Protein AF-A0A746B3E5-F1 (afdb_monomer_lite)

Structure (mmCIF, N/CA/C/O backbone):
data_AF-A0A746B3E5-F1
#
_entry.id   AF-A0A746B3E5-F1
#
loop_
_atom_site.group_PDB
_atom_site.id
_atom_site.type_symbol
_atom_site.label_atom_id
_atom_site.label_alt_id
_atom_site.label_comp_id
_atom_site.label_asym_id
_atom_site.label_entity_id
_atom_site.label_seq_id
_atom_site.pdbx_PDB_ins_code
_atom_site.Cartn_x
_atom_site.Cartn_y
_atom_site.Cartn_z
_atom_site.occupancy
_atom_site.B_iso_or_equiv
_atom_site.auth_seq_id
_atom_site.auth_comp_id
_atom_site.auth_asym_id
_atom_site.auth_atom_id
_atom_site.pdbx_PDB_model_num
ATOM 1 N N . MET A 1 1 ? -24.860 -10.111 15.308 1.00 34.72 1 MET A N 1
ATOM 2 C CA . MET A 1 1 ? -23.735 -9.776 16.206 1.00 34.72 1 MET A CA 1
ATOM 3 C C . MET A 1 1 ? -23.012 -8.598 15.579 1.00 34.72 1 MET A C 1
ATOM 5 O O . MET A 1 1 ? -22.516 -8.741 14.473 1.00 34.72 1 MET A O 1
ATOM 9 N N . CYS A 1 2 ? -23.072 -7.417 16.196 1.00 41.03 2 CYS A N 1
ATOM 10 C CA . CYS A 1 2 ? -22.488 -6.199 15.633 1.00 41.03 2 CYS A CA 1
ATOM 11 C C . CYS A 1 2 ? -20.972 -6.208 15.845 1.00 41.03 2 CYS A C 1
ATOM 13 O O . CYS A 1 2 ? -20.482 -5.710 16.861 1.00 41.03 2 CYS A O 1
ATOM 15 N N . GLU A 1 3 ? -20.236 -6.779 14.892 1.00 42.56 3 GLU A N 1
ATOM 16 C CA . GLU A 1 3 ? -18.818 -6.477 14.746 1.00 42.56 3 GLU A CA 1
ATOM 17 C C . GLU A 1 3 ? -18.705 -4.970 14.543 1.00 42.56 3 GLU A C 1
ATOM 19 O O . GLU A 1 3 ? -19.257 -4.393 13.607 1.00 42.56 3 GLU A O 1
ATOM 24 N N . LYS A 1 4 ? -18.072 -4.302 15.505 1.00 42.41 4 LYS A N 1
ATOM 25 C CA . LYS A 1 4 ? -17.766 -2.883 15.419 1.00 42.41 4 LYS A CA 1
ATOM 26 C C . LYS A 1 4 ? -16.873 -2.719 14.191 1.00 42.41 4 LYS A C 1
ATOM 28 O O . LYS A 1 4 ? -15.674 -2.964 14.288 1.00 42.41 4 LYS A O 1
ATOM 33 N N . TYR A 1 5 ? -17.459 -2.331 13.058 1.00 47.59 5 TYR A N 1
ATOM 34 C CA . TYR A 1 5 ? -16.750 -1.827 11.888 1.00 47.59 5 TYR A CA 1
ATOM 35 C C . TYR A 1 5 ? -16.020 -0.559 12.327 1.00 47.59 5 TYR A C 1
ATOM 37 O O . TYR A 1 5 ? -16.509 0.563 12.224 1.00 47.59 5 TYR A O 1
ATOM 45 N N . VAL A 1 6 ? -14.866 -0.751 12.957 1.00 54.78 6 VAL A N 1
ATOM 46 C CA . VAL A 1 6 ? -13.879 0.297 13.120 1.00 54.78 6 VAL A CA 1
ATOM 47 C C . VAL A 1 6 ? -13.417 0.567 11.698 1.00 54.78 6 VAL A C 1
ATOM 49 O O . VAL A 1 6 ? -12.789 -0.301 11.096 1.00 54.78 6 VAL A O 1
ATOM 52 N N . GLU A 1 7 ? -13.816 1.707 11.134 1.00 67.19 7 GLU A N 1
ATOM 53 C CA . GLU A 1 7 ? -13.356 2.177 9.827 1.00 67.19 7 GLU A CA 1
ATOM 54 C C . GLU A 1 7 ? -11.826 2.277 9.868 1.00 67.19 7 GLU A C 1
ATOM 56 O O . GLU A 1 7 ? -11.254 3.272 10.318 1.00 67.19 7 GLU A O 1
ATOM 61 N N . ARG A 1 8 ? -11.139 1.192 9.491 1.00 79.50 8 ARG A N 1
ATOM 62 C CA . ARG A 1 8 ? -9.682 1.186 9.407 1.00 79.50 8 ARG A CA 1
ATOM 63 C C . ARG A 1 8 ? -9.289 2.047 8.207 1.00 79.50 8 ARG A C 1
ATOM 65 O O . ARG A 1 8 ? -9.904 1.919 7.147 1.00 79.50 8 ARG A O 1
ATOM 72 N N . PRO A 1 9 ? -8.269 2.907 8.334 1.00 88.75 9 PRO A N 1
ATOM 73 C CA . PRO A 1 9 ? -7.778 3.682 7.211 1.00 88.75 9 PRO A CA 1
ATOM 74 C C . PRO A 1 9 ? -7.273 2.759 6.097 1.00 88.75 9 PRO A C 1
ATOM 76 O O . PRO A 1 9 ? -6.719 1.688 6.350 1.00 88.75 9 PRO A O 1
ATOM 79 N N . LEU A 1 10 ? -7.425 3.215 4.853 1.00 90.56 10 LEU A N 1
ATOM 80 C CA . LEU A 1 10 ? -7.126 2.437 3.649 1.00 90.56 10 LEU A CA 1
ATOM 81 C C . LEU A 1 10 ? -5.702 1.860 3.632 1.00 90.56 10 LEU A C 1
ATOM 83 O O . LEU A 1 10 ? -5.510 0.723 3.215 1.00 90.56 10 LEU A O 1
ATOM 87 N N . TYR A 1 11 ? -4.709 2.611 4.116 1.00 92.69 11 TYR A N 1
ATOM 88 C CA . TYR A 1 11 ? -3.320 2.147 4.134 1.00 92.69 11 TYR A CA 1
ATOM 89 C C . TYR A 1 11 ? -3.122 0.912 5.029 1.00 92.69 11 TYR A C 1
ATOM 91 O O . TYR A 1 11 ? -2.316 0.051 4.691 1.00 92.69 11 TYR A O 1
ATOM 99 N N . LEU A 1 12 ? -3.883 0.787 6.126 1.00 92.50 12 LEU A N 1
ATOM 100 C CA . LEU A 1 12 ? -3.838 -0.401 6.981 1.00 92.50 12 LEU A CA 1
ATOM 101 C C . LEU A 1 12 ? -4.512 -1.591 6.319 1.00 92.50 12 LEU A C 1
ATOM 103 O O . LEU A 1 12 ? -3.980 -2.687 6.390 1.00 92.50 12 LEU A O 1
ATOM 107 N N . LEU A 1 13 ? -5.643 -1.378 5.643 1.00 93.31 13 LEU A N 1
ATOM 108 C CA . LEU A 1 13 ? -6.309 -2.448 4.896 1.00 93.31 13 LEU A CA 1
ATOM 109 C C . LEU A 1 13 ? -5.400 -3.002 3.791 1.00 93.31 13 LEU A C 1
ATOM 111 O O . LEU A 1 13 ? -5.321 -4.213 3.600 1.00 93.31 13 LEU A O 1
ATOM 115 N N . ILE A 1 14 ? -4.680 -2.117 3.098 1.00 94.94 14 ILE A N 1
ATOM 116 C CA . ILE A 1 14 ? -3.692 -2.497 2.086 1.00 94.94 14 ILE A CA 1
ATOM 117 C C . ILE A 1 14 ? -2.525 -3.255 2.726 1.00 94.94 14 ILE A C 1
ATOM 119 O O . ILE A 1 14 ? -2.148 -4.303 2.212 1.00 94.94 14 ILE A O 1
ATOM 123 N N . ALA A 1 15 ? -1.974 -2.770 3.842 1.00 94.44 15 ALA A N 1
ATOM 124 C CA . ALA A 1 15 ? -0.867 -3.434 4.526 1.00 94.44 15 ALA A CA 1
ATOM 125 C C . ALA A 1 15 ? -1.257 -4.815 5.083 1.00 94.44 15 ALA A C 1
ATOM 127 O O . ALA A 1 15 ? -0.515 -5.774 4.877 1.00 94.44 15 ALA A O 1
ATOM 128 N N . ASP A 1 16 ? -2.432 -4.931 5.714 1.00 94.12 16 ASP A N 1
ATOM 129 C CA . ASP A 1 16 ? -3.003 -6.193 6.206 1.00 94.12 16 ASP A CA 1
ATOM 130 C C . ASP A 1 16 ? -3.121 -7.207 5.056 1.00 94.12 16 ASP A C 1
ATOM 132 O O . ASP A 1 16 ? -2.678 -8.350 5.172 1.00 94.12 16 ASP A O 1
ATOM 136 N N . TRP A 1 17 ? -3.672 -6.776 3.915 1.00 95.69 17 TRP A N 1
ATOM 137 C CA . TRP A 1 17 ? -3.793 -7.625 2.731 1.00 95.69 17 TRP A CA 1
ATOM 138 C C . TRP A 1 17 ? -2.426 -8.025 2.159 1.00 95.69 17 TRP A C 1
ATOM 140 O O . TRP A 1 17 ? -2.188 -9.204 1.911 1.00 95.69 17 TRP A O 1
ATOM 150 N N . MET A 1 18 ? -1.493 -7.080 2.004 1.00 95.50 18 MET A N 1
ATOM 151 C CA . MET A 1 18 ? -0.136 -7.368 1.522 1.00 95.50 18 MET A CA 1
ATOM 152 C C . MET A 1 18 ? 0.609 -8.351 2.436 1.00 95.50 18 MET A C 1
ATOM 154 O O . MET A 1 18 ? 1.361 -9.191 1.939 1.00 95.50 18 MET A O 1
ATOM 158 N N . MET A 1 19 ? 0.406 -8.259 3.754 1.00 95.19 19 MET A N 1
ATOM 159 C CA . MET A 1 19 ? 0.978 -9.192 4.727 1.00 95.19 19 MET A CA 1
ATOM 160 C C . MET A 1 19 ? 0.375 -10.593 4.563 1.00 95.19 19 MET A C 1
ATOM 162 O O . MET A 1 19 ? 1.113 -11.576 4.548 1.00 95.19 19 MET A O 1
ATOM 166 N N . ALA A 1 20 ? -0.947 -10.685 4.380 1.00 94.69 20 ALA A N 1
ATOM 167 C CA . ALA A 1 20 ? -1.649 -11.951 4.165 1.00 94.69 20 ALA A CA 1
ATOM 168 C C . ALA A 1 20 ? -1.237 -12.651 2.855 1.00 94.69 20 ALA A C 1
ATOM 170 O O . ALA A 1 20 ? -1.140 -13.875 2.817 1.00 94.69 20 ALA A O 1
ATOM 171 N N . GLU A 1 21 ? -0.945 -11.888 1.800 1.00 94.69 21 GLU A N 1
ATOM 172 C CA . GLU A 1 21 ? -0.456 -12.420 0.520 1.00 94.69 21 GLU A CA 1
ATOM 173 C C . GLU A 1 21 ? 0.964 -13.014 0.614 1.00 94.69 21 GLU A C 1
ATOM 175 O O . GLU A 1 21 ? 1.334 -13.855 -0.206 1.00 94.69 21 GLU A O 1
ATOM 180 N N . ASN A 1 22 ? 1.781 -12.575 1.585 1.00 93.38 22 ASN A N 1
ATOM 181 C CA . ASN A 1 22 ? 3.151 -13.049 1.842 1.00 93.38 22 ASN A CA 1
ATOM 182 C C . ASN A 1 22 ? 4.055 -13.134 0.586 1.00 93.38 22 ASN A C 1
ATOM 184 O O . ASN A 1 22 ? 4.954 -13.975 0.475 1.00 93.38 22 ASN A O 1
ATOM 188 N N . ARG A 1 23 ? 3.859 -12.229 -0.374 1.00 95.38 23 ARG A N 1
ATOM 189 C CA . ARG A 1 23 ? 4.605 -12.188 -1.641 1.00 95.38 23 ARG A CA 1
ATOM 190 C C . ARG A 1 23 ? 4.940 -10.757 -2.041 1.00 95.38 23 ARG A C 1
ATOM 192 O O . ARG A 1 23 ? 4.513 -9.796 -1.410 1.00 95.38 23 ARG A O 1
ATOM 199 N N . TRP A 1 24 ? 5.722 -10.625 -3.103 1.00 95.94 24 TRP A N 1
ATOM 200 C CA . TRP A 1 24 ? 6.029 -9.333 -3.703 1.00 95.94 24 TRP A CA 1
ATOM 201 C C . TRP A 1 24 ? 4.807 -8.786 -4.448 1.00 95.94 24 TRP A C 1
ATOM 203 O O . TRP A 1 24 ? 4.288 -9.450 -5.346 1.00 95.94 24 TRP A O 1
ATOM 213 N N . ILE A 1 25 ? 4.376 -7.579 -4.079 1.00 95.25 25 ILE A N 1
ATOM 214 C CA . ILE A 1 25 ? 3.190 -6.900 -4.609 1.00 95.25 25 ILE A CA 1
ATOM 215 C C . ILE A 1 25 ? 3.587 -5.602 -5.310 1.00 95.25 25 ILE A C 1
ATOM 217 O O . ILE A 1 25 ? 4.471 -4.868 -4.865 1.00 95.25 25 ILE A O 1
ATOM 221 N N . THR A 1 26 ? 2.898 -5.290 -6.401 1.00 94.44 26 THR A N 1
ATOM 222 C CA . THR A 1 26 ? 3.053 -4.041 -7.150 1.00 94.44 26 THR A CA 1
ATOM 223 C C . THR A 1 26 ? 1.912 -3.064 -6.861 1.00 94.44 26 THR A C 1
ATOM 225 O O . THR A 1 26 ? 0.783 -3.455 -6.568 1.00 94.44 26 THR A O 1
ATOM 228 N N . ALA A 1 27 ? 2.151 -1.764 -7.058 1.00 93.31 27 ALA A N 1
ATOM 229 C CA . ALA A 1 27 ? 1.093 -0.753 -6.924 1.00 93.31 27 ALA A CA 1
ATOM 230 C C . ALA A 1 27 ? -0.079 -0.958 -7.911 1.00 93.31 27 ALA A C 1
ATOM 232 O O . ALA A 1 27 ? -1.188 -0.481 -7.682 1.00 93.31 27 ALA A O 1
ATOM 233 N N . ARG A 1 28 ? 0.143 -1.679 -9.020 1.00 93.44 28 ARG A N 1
ATOM 234 C CA . ARG A 1 28 ? -0.918 -2.037 -9.972 1.00 93.44 28 ARG A CA 1
ATOM 235 C C . ARG A 1 28 ? -1.851 -3.107 -9.403 1.00 93.44 28 ARG A C 1
ATOM 237 O O . ARG A 1 28 ? -3.049 -3.046 -9.649 1.00 93.44 28 ARG A O 1
ATOM 244 N N . GLU A 1 29 ? -1.324 -4.065 -8.648 1.00 95.19 29 GLU A N 1
ATOM 245 C CA . GLU A 1 29 ? -2.146 -5.072 -7.970 1.00 95.19 29 GLU A CA 1
ATOM 246 C C . GLU A 1 29 ? -2.982 -4.445 -6.859 1.00 95.19 29 GLU A C 1
ATOM 248 O O . GLU A 1 29 ? -4.173 -4.713 -6.794 1.00 95.19 29 GLU A O 1
ATOM 253 N N . ILE A 1 30 ? -2.401 -3.531 -6.076 1.00 95.12 30 ILE A N 1
ATOM 254 C CA . ILE A 1 30 ? -3.139 -2.762 -5.060 1.00 95.12 30 ILE A CA 1
ATOM 255 C C . ILE A 1 30 ? -4.292 -1.984 -5.709 1.00 95.12 30 ILE A C 1
ATOM 257 O O . ILE A 1 30 ? -5.423 -2.036 -5.238 1.00 95.12 30 ILE A O 1
ATOM 261 N N . SER A 1 31 ? -4.012 -1.296 -6.819 1.00 96.06 31 SER A N 1
ATOM 262 C CA . SER A 1 31 ? -5.017 -0.554 -7.586 1.00 96.06 31 SER A CA 1
ATOM 263 C C . SER A 1 31 ? -6.195 -1.434 -8.015 1.00 96.06 31 SER A C 1
ATOM 265 O O . SER A 1 31 ? -7.339 -1.026 -7.852 1.00 96.06 31 SER A O 1
ATOM 267 N N . ARG A 1 32 ? -5.928 -2.658 -8.488 1.00 96.25 32 ARG A N 1
ATOM 268 C CA . ARG A 1 32 ? -6.969 -3.620 -8.886 1.00 96.25 32 ARG A CA 1
ATOM 269 C C . ARG A 1 32 ? -7.726 -4.204 -7.698 1.00 96.25 32 ARG A C 1
ATOM 271 O O . ARG A 1 32 ? -8.938 -4.332 -7.770 1.00 96.25 32 ARG A O 1
ATOM 278 N N . GLN A 1 33 ? -7.019 -4.563 -6.629 1.00 96.19 33 GLN A N 1
ATOM 279 C CA . GLN A 1 33 ? -7.609 -5.219 -5.463 1.00 96.19 33 GLN A CA 1
ATOM 280 C C . GLN A 1 33 ? -8.547 -4.290 -4.686 1.00 96.19 33 GLN A C 1
ATOM 282 O O . GLN A 1 33 ? -9.569 -4.733 -4.173 1.00 96.19 33 GLN A O 1
ATOM 287 N N . PHE A 1 34 ? -8.192 -3.008 -4.591 1.00 93.38 34 PHE A N 1
ATOM 288 C CA . PHE A 1 34 ? -8.936 -2.012 -3.816 1.00 93.38 34 PHE A CA 1
ATOM 289 C C . PHE A 1 34 ? -9.781 -1.075 -4.683 1.00 93.38 34 PHE A C 1
ATOM 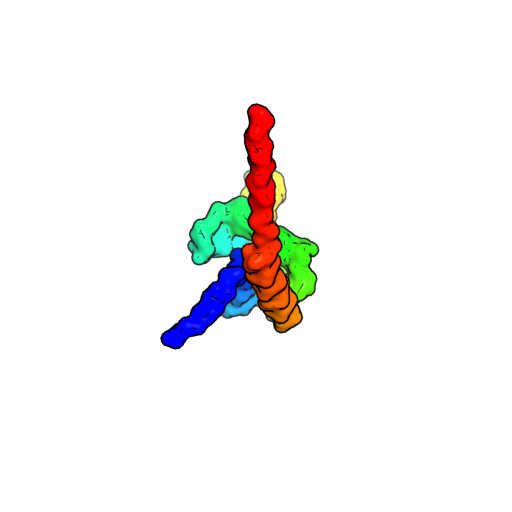291 O O . PHE A 1 34 ? -10.359 -0.135 -4.145 1.00 93.38 34 PHE A O 1
ATOM 298 N N . ASP A 1 35 ? -9.825 -1.310 -5.998 1.00 95.38 35 ASP A N 1
ATOM 299 C CA . ASP A 1 35 ? -10.502 -0.461 -6.986 1.00 95.38 35 ASP A CA 1
ATOM 300 C C . ASP A 1 35 ? -10.166 1.035 -6.810 1.00 95.38 35 ASP A C 1
ATOM 302 O O . ASP A 1 35 ? -11.021 1.912 -6.690 1.00 95.38 35 ASP A O 1
ATOM 306 N N . ILE A 1 36 ? -8.865 1.329 -6.720 1.00 94.94 36 ILE A N 1
ATOM 307 C CA . ILE A 1 36 ? -8.342 2.695 -6.597 1.00 94.94 36 ILE A CA 1
ATOM 308 C C . ILE A 1 36 ? -7.456 3.040 -7.783 1.00 94.94 36 ILE A C 1
ATOM 310 O O . ILE A 1 36 ? -6.795 2.177 -8.360 1.00 94.94 36 ILE A O 1
ATOM 314 N N . GLU A 1 37 ? -7.362 4.327 -8.109 1.00 95.81 37 GLU A N 1
ATOM 315 C CA . GLU A 1 37 ? -6.448 4.795 -9.148 1.00 95.81 37 GLU A CA 1
ATOM 316 C C . GLU A 1 37 ? -4.997 4.388 -8.870 1.00 95.81 37 GLU A C 1
ATOM 318 O O . GLU A 1 37 ? -4.521 4.398 -7.730 1.00 95.81 37 GLU A O 1
ATOM 323 N N . HIS A 1 38 ? -4.252 4.096 -9.936 1.00 92.44 38 HIS A N 1
ATOM 324 C CA . HIS A 1 38 ? -2.863 3.663 -9.819 1.00 92.44 38 HIS A CA 1
ATOM 325 C C . HIS A 1 38 ? -1.978 4.691 -9.097 1.00 92.44 38 HIS A C 1
ATOM 327 O O . HIS A 1 38 ? -1.175 4.318 -8.243 1.00 92.44 38 HIS A O 1
ATOM 333 N N . CYS A 1 39 ? -2.166 5.985 -9.374 1.00 93.25 39 CYS A N 1
ATOM 334 C CA . CYS A 1 39 ? -1.461 7.065 -8.680 1.00 93.25 39 CYS A CA 1
ATOM 335 C C . CYS A 1 39 ? -1.764 7.069 -7.175 1.00 93.25 39 CYS A C 1
ATOM 337 O O . CYS A 1 39 ? -0.859 7.234 -6.358 1.00 93.25 39 CYS A O 1
ATOM 339 N N . LYS A 1 40 ? -3.022 6.817 -6.794 1.00 94.69 40 LYS A N 1
ATOM 340 C CA . LYS A 1 40 ? -3.429 6.713 -5.390 1.00 94.69 40 LYS A CA 1
ATOM 341 C C . LYS A 1 40 ? -2.775 5.511 -4.712 1.00 94.69 40 LYS A C 1
ATOM 343 O O . LYS A 1 40 ? -2.241 5.667 -3.619 1.00 94.69 40 LYS A O 1
ATOM 348 N N . ALA A 1 41 ? -2.727 4.358 -5.379 1.00 95.12 41 ALA A N 1
ATOM 349 C CA . ALA A 1 41 ? -2.025 3.178 -4.874 1.00 95.12 41 ALA A CA 1
ATOM 350 C C . ALA A 1 41 ? -0.524 3.440 -4.653 1.00 95.12 41 ALA A C 1
ATOM 352 O O . ALA A 1 41 ? 0.015 3.055 -3.617 1.00 95.12 41 ALA A O 1
ATOM 353 N N . ILE A 1 42 ? 0.143 4.138 -5.582 1.00 93.56 42 ILE A N 1
ATOM 354 C CA . ILE A 1 42 ? 1.551 4.541 -5.430 1.00 93.56 42 ILE A CA 1
ATOM 355 C C . ILE A 1 42 ? 1.721 5.458 -4.217 1.00 93.56 42 ILE A C 1
ATOM 357 O O . ILE A 1 42 ? 2.591 5.211 -3.387 1.00 93.56 42 ILE A O 1
ATOM 361 N N . ASN A 1 43 ? 0.883 6.487 -4.087 1.00 94.81 43 ASN A N 1
ATOM 362 C CA . ASN A 1 43 ? 0.970 7.437 -2.979 1.00 94.81 43 ASN A CA 1
ATOM 363 C C . ASN A 1 43 ? 0.732 6.758 -1.627 1.00 94.81 43 ASN A C 1
ATOM 365 O O . ASN A 1 43 ? 1.456 7.025 -0.672 1.00 94.81 43 ASN A O 1
ATOM 369 N N . THR A 1 44 ? -0.242 5.848 -1.545 1.00 94.38 44 THR A N 1
ATOM 370 C CA . THR A 1 44 ? -0.491 5.071 -0.325 1.00 94.38 44 THR A CA 1
ATOM 371 C C . THR A 1 44 ? 0.683 4.158 0.014 1.00 94.38 44 THR A C 1
ATOM 373 O O . THR A 1 44 ? 1.068 4.074 1.175 1.00 94.38 44 THR A O 1
ATOM 376 N N . LEU A 1 45 ? 1.298 3.524 -0.984 1.00 93.81 45 LEU A N 1
ATOM 377 C CA . LEU A 1 45 ? 2.479 2.692 -0.772 1.00 93.81 45 LEU A CA 1
ATOM 378 C C . LEU A 1 45 ? 3.680 3.518 -0.294 1.00 93.81 45 LEU A C 1
ATOM 380 O O . LEU A 1 45 ? 4.376 3.109 0.629 1.00 93.81 45 LEU A O 1
ATOM 384 N N . SER A 1 46 ? 3.903 4.697 -0.878 1.00 93.56 46 SER A N 1
ATOM 385 C CA . SER A 1 46 ? 4.929 5.636 -0.415 1.00 93.56 46 SER A CA 1
ATOM 386 C C . SER A 1 46 ? 4.673 6.087 1.021 1.00 93.56 46 SER A C 1
ATOM 388 O O . SER A 1 46 ? 5.600 6.096 1.819 1.00 93.56 46 SER A O 1
ATOM 390 N N . TYR A 1 47 ? 3.419 6.379 1.374 1.00 94.38 47 TYR A N 1
ATOM 391 C CA . TYR A 1 47 ? 3.041 6.722 2.744 1.00 94.38 47 TYR A CA 1
ATOM 392 C C . TYR A 1 47 ? 3.347 5.588 3.731 1.00 94.38 47 TYR A C 1
ATOM 394 O O . TYR A 1 47 ? 3.984 5.834 4.749 1.00 94.38 47 TYR A O 1
ATOM 402 N N . ILE A 1 48 ? 2.971 4.343 3.413 1.00 93.12 48 ILE A N 1
ATOM 403 C CA . ILE A 1 48 ? 3.277 3.173 4.257 1.00 93.12 48 ILE A CA 1
ATOM 404 C C . ILE A 1 48 ? 4.788 3.048 4.490 1.00 93.12 48 ILE A C 1
ATOM 406 O O . ILE A 1 48 ? 5.219 2.824 5.613 1.00 93.12 48 ILE A O 1
ATOM 410 N N . LEU A 1 49 ? 5.588 3.225 3.437 1.00 91.69 49 LEU A N 1
ATOM 411 C CA . LEU A 1 49 ? 7.038 3.033 3.490 1.00 91.69 49 LEU A CA 1
ATOM 412 C C . LEU A 1 49 ? 7.797 4.172 4.180 1.00 91.69 49 LEU A C 1
ATOM 414 O O . LEU A 1 49 ? 8.882 3.930 4.700 1.00 91.69 49 LEU A O 1
ATOM 418 N N . SER A 1 50 ? 7.275 5.398 4.132 1.00 91.38 50 SER A N 1
ATOM 419 C CA . SER A 1 50 ? 7.955 6.585 4.666 1.00 91.38 50 SER A CA 1
ATOM 420 C C . SER A 1 50 ? 7.458 6.998 6.048 1.00 91.38 50 SER A C 1
ATOM 422 O O . SER A 1 50 ? 8.265 7.405 6.875 1.00 91.38 50 SER A O 1
ATOM 424 N N . GLU A 1 51 ? 6.155 6.892 6.305 1.00 88.38 51 GLU A N 1
ATOM 425 C CA . GLU A 1 51 ? 5.515 7.511 7.474 1.00 88.38 51 GLU A CA 1
ATOM 426 C C . GLU A 1 51 ? 5.047 6.494 8.524 1.00 88.38 51 GLU A C 1
ATOM 428 O O . GLU A 1 51 ? 4.762 6.874 9.659 1.00 88.38 51 GLU A O 1
ATOM 433 N N . VAL A 1 52 ? 4.950 5.203 8.180 1.00 87.94 52 VAL A N 1
ATOM 434 C CA . VAL A 1 52 ? 4.414 4.173 9.084 1.00 87.94 52 VAL A CA 1
ATOM 435 C C . VAL A 1 52 ? 5.515 3.208 9.516 1.00 87.94 52 VAL A C 1
ATOM 437 O O . VAL A 1 52 ? 5.620 2.087 9.025 1.00 87.94 52 VAL A O 1
ATOM 440 N N . GLY A 1 53 ? 6.336 3.648 10.474 1.00 87.69 53 GLY A N 1
ATOM 441 C CA . GLY A 1 53 ? 7.471 2.872 10.991 1.00 87.69 53 GLY A CA 1
ATOM 442 C C . GLY A 1 53 ? 7.089 1.558 11.685 1.00 87.69 53 GLY A C 1
ATOM 443 O O . GLY A 1 53 ? 7.933 0.683 11.848 1.00 87.69 53 GLY A O 1
ATOM 444 N N . GLU A 1 54 ? 5.822 1.388 12.068 1.00 92.62 54 GLU A N 1
ATOM 445 C CA . GLU A 1 54 ? 5.309 0.140 12.641 1.00 92.62 54 GLU A CA 1
ATOM 446 C C . GLU A 1 54 ? 5.065 -0.965 11.600 1.00 92.62 54 GLU A C 1
ATOM 448 O O . GLU A 1 54 ? 4.834 -2.116 11.976 1.00 92.62 54 GLU A O 1
ATOM 453 N N . ILE A 1 55 ? 5.075 -0.635 10.304 1.00 93.44 55 ILE A N 1
ATOM 454 C CA . ILE A 1 55 ? 4.909 -1.600 9.214 1.00 93.44 55 ILE A CA 1
ATOM 455 C C . ILE A 1 55 ? 6.287 -1.893 8.622 1.00 93.44 55 ILE A C 1
ATOM 457 O O . ILE A 1 55 ? 6.864 -1.085 7.894 1.00 93.44 55 ILE A O 1
ATOM 461 N N . VAL A 1 56 ? 6.805 -3.089 8.884 1.00 94.00 56 VAL A N 1
ATOM 462 C CA . VAL A 1 56 ? 8.090 -3.529 8.341 1.00 94.00 56 VAL A CA 1
ATOM 463 C C . VAL A 1 56 ? 7.883 -4.017 6.912 1.00 94.00 56 VAL A C 1
ATOM 465 O O . VAL A 1 56 ? 7.206 -5.020 6.671 1.00 94.00 56 VAL A O 1
ATOM 468 N N . CYS A 1 57 ? 8.482 -3.310 5.956 1.00 94.38 57 CYS A N 1
ATOM 469 C CA . CYS A 1 57 ? 8.398 -3.630 4.535 1.00 94.38 57 CYS A CA 1
ATOM 470 C C . CYS A 1 57 ? 9.772 -3.921 3.932 1.00 94.38 57 CYS A C 1
ATOM 472 O O . CYS A 1 57 ? 10.746 -3.220 4.196 1.00 94.38 57 CYS A O 1
ATOM 474 N N . GLU A 1 58 ? 9.812 -4.877 3.012 1.00 95.12 58 GLU A N 1
ATOM 475 C CA . GLU A 1 58 ? 10.917 -5.065 2.078 1.00 95.12 58 GLU A CA 1
ATOM 476 C C . GLU A 1 58 ? 10.555 -4.471 0.717 1.00 95.12 58 GLU A C 1
ATOM 478 O O . GLU A 1 58 ? 9.416 -4.572 0.250 1.00 95.12 58 GLU A O 1
ATOM 483 N N . VAL A 1 59 ? 11.536 -3.856 0.055 1.00 93.69 59 VAL A N 1
ATOM 484 C CA . VAL A 1 59 ? 11.349 -3.183 -1.234 1.00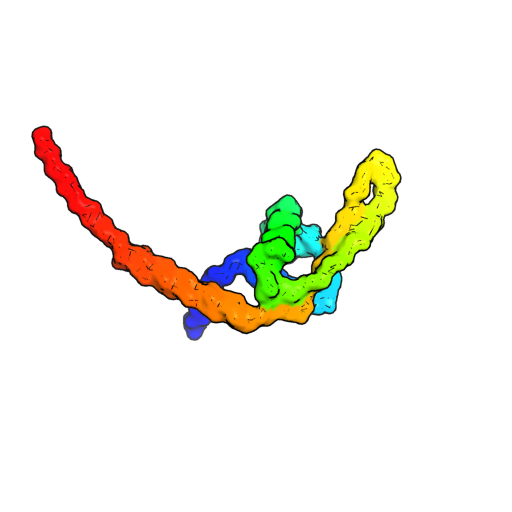 93.69 59 VAL A CA 1
ATOM 485 C C . VAL A 1 59 ? 12.380 -3.685 -2.233 1.00 93.69 59 VAL A C 1
ATOM 487 O O . VAL A 1 59 ? 13.576 -3.697 -1.957 1.00 93.69 59 VAL A O 1
ATOM 490 N N . LYS A 1 60 ? 11.915 -4.032 -3.434 1.00 92.44 60 LYS A N 1
ATOM 491 C CA . LYS A 1 60 ? 12.758 -4.399 -4.571 1.00 92.44 60 LYS A CA 1
ATOM 492 C C . LYS A 1 60 ? 12.386 -3.562 -5.788 1.00 92.44 60 LYS A C 1
ATOM 494 O O . LYS A 1 60 ? 11.210 -3.374 -6.089 1.00 92.44 60 LYS A O 1
ATOM 499 N N . MET A 1 61 ? 13.398 -3.099 -6.515 1.00 89.19 61 MET A N 1
ATOM 500 C CA . MET A 1 61 ? 13.225 -2.429 -7.803 1.00 89.19 61 MET A CA 1
ATOM 501 C C . MET A 1 61 ? 13.603 -3.394 -8.923 1.00 89.19 61 MET A C 1
ATOM 503 O O . MET A 1 61 ? 14.667 -4.010 -8.878 1.00 89.19 61 MET A O 1
ATOM 507 N N . ILE A 1 62 ? 12.737 -3.531 -9.924 1.00 85.38 62 ILE A N 1
ATOM 508 C CA . ILE A 1 62 ? 13.014 -4.304 -11.136 1.00 85.38 62 ILE A CA 1
ATOM 509 C C . ILE A 1 62 ? 13.093 -3.329 -12.313 1.00 85.38 62 ILE A C 1
ATOM 511 O O . ILE A 1 62 ? 12.156 -2.552 -12.516 1.00 85.38 62 ILE A O 1
ATOM 515 N N . PRO A 1 63 ? 14.191 -3.323 -13.088 1.00 81.12 63 PRO A N 1
ATOM 516 C CA . PRO A 1 63 ? 14.281 -2.484 -14.272 1.00 81.12 63 PRO A CA 1
ATOM 517 C C . PRO A 1 63 ? 13.215 -2.920 -15.276 1.00 81.12 63 PRO A C 1
ATOM 519 O O . PRO A 1 63 ? 13.097 -4.097 -15.612 1.00 81.12 63 PRO A O 1
ATOM 522 N N . ASN A 1 64 ? 12.429 -1.966 -15.758 1.00 71.38 64 ASN A N 1
ATOM 523 C CA . ASN A 1 64 ? 11.508 -2.221 -16.852 1.00 71.38 64 ASN A CA 1
ATOM 524 C C . ASN A 1 64 ? 12.295 -2.145 -18.159 1.00 71.38 64 ASN A C 1
ATOM 526 O O . ASN A 1 64 ? 13.002 -1.165 -18.394 1.00 71.38 64 ASN A O 1
ATOM 530 N N . GLN A 1 65 ? 12.199 -3.173 -18.999 1.00 65.69 65 GLN A N 1
ATOM 531 C CA . GLN A 1 65 ? 12.969 -3.294 -20.243 1.00 65.69 65 GLN A CA 1
ATOM 532 C C . GLN A 1 65 ? 12.441 -2.377 -21.366 1.00 65.69 65 GLN A C 1
ATOM 534 O O . GLN A 1 65 ? 12.457 -2.736 -22.540 1.00 65.69 65 GLN A O 1
ATOM 539 N N . ILE A 1 66 ? 11.947 -1.183 -21.030 1.00 62.03 66 ILE A N 1
ATOM 540 C CA . ILE A 1 66 ? 11.465 -0.215 -22.017 1.00 62.03 66 ILE A CA 1
ATOM 541 C C . ILE A 1 66 ? 12.655 0.633 -22.459 1.00 62.03 66 ILE A C 1
ATOM 543 O O . ILE A 1 66 ? 13.043 1.589 -21.789 1.00 62.03 66 ILE A O 1
ATOM 547 N N . ALA A 1 67 ? 13.247 0.272 -23.596 1.00 58.47 67 ALA A N 1
ATOM 548 C CA . ALA A 1 67 ? 14.269 1.085 -24.239 1.00 58.47 67 ALA A CA 1
ATOM 549 C C . ALA A 1 67 ? 13.716 2.487 -24.579 1.00 58.47 67 ALA A C 1
ATOM 551 O O . ALA A 1 67 ? 12.606 2.623 -25.092 1.00 58.47 67 ALA A O 1
ATOM 552 N N . GLY A 1 68 ? 14.495 3.538 -24.302 1.00 63.91 68 GLY A N 1
ATOM 553 C CA . GLY A 1 68 ? 14.240 4.894 -24.814 1.00 63.91 68 GLY A CA 1
ATOM 554 C C . GLY A 1 68 ? 13.299 5.791 -23.998 1.00 63.91 68 GLY A C 1
ATOM 555 O O . GLY A 1 68 ? 13.077 6.934 -24.387 1.00 63.91 68 GLY A O 1
ATOM 556 N N . ARG A 1 69 ? 12.779 5.342 -22.850 1.00 60.91 69 ARG A N 1
ATOM 557 C CA . ARG A 1 69 ? 12.152 6.217 -21.841 1.00 60.91 69 ARG A CA 1
ATOM 558 C C . ARG A 1 69 ? 12.890 5.999 -20.519 1.00 60.91 69 ARG A C 1
ATOM 560 O O . ARG A 1 69 ? 13.212 4.858 -20.214 1.00 60.91 69 ARG A O 1
ATOM 567 N N . GLY A 1 70 ? 13.243 7.069 -19.795 1.00 63.25 70 GLY A N 1
ATOM 568 C CA . GLY A 1 70 ? 14.082 7.006 -18.576 1.00 63.25 70 GLY A CA 1
ATOM 569 C C . GLY A 1 70 ? 13.623 5.948 -17.557 1.00 63.25 70 GLY A C 1
ATOM 570 O O . GLY A 1 70 ? 12.492 5.495 -17.661 1.00 63.25 70 GLY A O 1
ATOM 571 N N . CYS A 1 71 ? 14.474 5.543 -16.593 1.00 65.44 71 CYS A N 1
ATOM 572 C CA . CYS A 1 71 ? 14.230 4.398 -15.676 1.00 65.44 71 CYS A CA 1
ATOM 573 C C . CYS A 1 71 ? 12.785 4.348 -15.157 1.00 65.44 71 CYS A C 1
ATOM 575 O O . CYS A 1 71 ? 12.423 4.984 -14.171 1.00 65.44 71 CYS A O 1
ATOM 577 N N . GLN A 1 72 ? 11.951 3.545 -15.823 1.00 65.94 72 GLN A N 1
ATOM 578 C CA . GLN A 1 72 ? 10.609 3.203 -15.371 1.00 65.94 72 GLN A CA 1
ATOM 579 C C . GLN A 1 72 ? 10.709 1.957 -14.509 1.00 65.94 72 GLN A C 1
ATOM 581 O O . GLN A 1 72 ? 10.181 0.909 -14.844 1.00 65.94 72 GLN A O 1
ATOM 586 N N . CYS A 1 73 ? 11.471 2.030 -13.431 1.00 77.38 73 CYS A N 1
ATOM 587 C CA . CYS A 1 73 ? 11.755 0.862 -12.623 1.00 77.38 73 CYS A CA 1
ATOM 588 C C . CYS A 1 73 ? 10.484 0.443 -11.845 1.00 77.38 73 CYS A C 1
ATOM 590 O O . CYS A 1 73 ? 9.854 1.257 -11.170 1.00 77.38 73 CYS A O 1
ATOM 592 N N . GLN A 1 74 ? 10.066 -0.818 -11.974 1.00 83.94 74 GLN A N 1
ATOM 593 C CA . GLN A 1 74 ? 8.896 -1.349 -11.280 1.00 83.94 74 GLN A CA 1
ATOM 594 C C . GLN A 1 74 ? 9.248 -1.593 -9.813 1.00 83.94 74 GLN A C 1
ATOM 596 O O . GLN A 1 74 ? 10.186 -2.329 -9.507 1.00 83.94 74 GLN A O 1
ATOM 601 N N . ARG A 1 75 ? 8.485 -0.982 -8.903 1.00 89.69 75 ARG A N 1
ATOM 602 C CA . ARG A 1 75 ? 8.627 -1.190 -7.459 1.00 89.69 75 ARG A CA 1
ATOM 603 C C . ARG A 1 75 ? 7.767 -2.367 -7.015 1.00 89.69 75 ARG A C 1
ATOM 605 O O . ARG A 1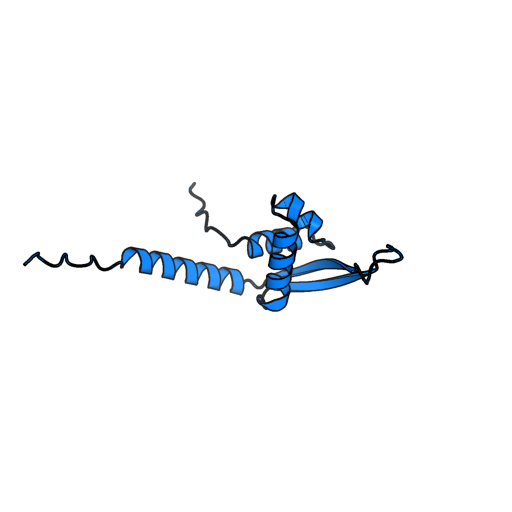 75 ? 6.557 -2.374 -7.250 1.00 89.69 75 ARG A O 1
ATOM 612 N N . LEU A 1 76 ? 8.402 -3.328 -6.359 1.00 93.12 76 LEU A N 1
ATOM 613 C CA . LEU A 1 76 ? 7.755 -4.434 -5.677 1.00 93.12 76 LEU A CA 1
ATOM 614 C C . LEU A 1 76 ? 7.966 -4.266 -4.180 1.00 93.12 76 LEU A C 1
ATOM 616 O O . LEU A 1 76 ? 9.062 -3.920 -3.735 1.00 93.12 76 LEU A O 1
ATOM 620 N N . VAL A 1 77 ? 6.912 -4.509 -3.417 1.00 95.19 77 VAL A N 1
ATOM 621 C CA . VAL A 1 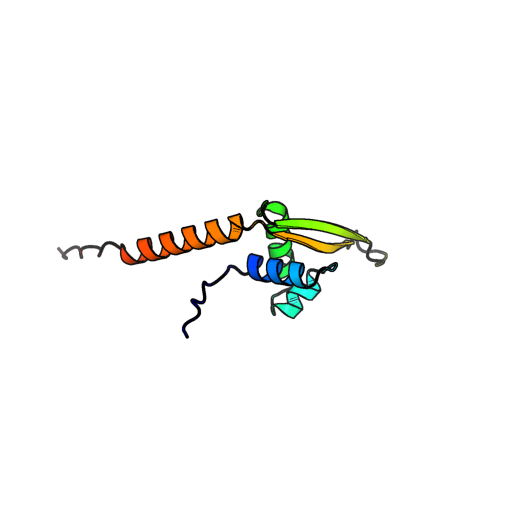77 ? 6.914 -4.347 -1.967 1.00 95.19 77 VAL A CA 1
ATOM 622 C C . VAL A 1 77 ? 6.312 -5.583 -1.331 1.00 95.19 77 VAL A C 1
ATOM 624 O O . VAL A 1 77 ? 5.312 -6.110 -1.816 1.00 95.19 77 VAL A O 1
ATOM 627 N N . LYS A 1 78 ? 6.932 -6.040 -0.250 1.00 96.50 78 LYS A N 1
ATOM 628 C CA . LYS A 1 78 ? 6.438 -7.124 0.588 1.00 96.50 78 LYS A CA 1
ATOM 629 C C . LYS A 1 78 ? 6.326 -6.613 2.020 1.00 96.50 78 LYS A C 1
ATOM 631 O O . LYS A 1 78 ? 7.284 -6.044 2.534 1.00 96.50 78 LYS A O 1
ATOM 636 N N . VAL A 1 79 ? 5.177 -6.816 2.660 1.00 95.69 79 VAL A N 1
ATOM 637 C CA . VAL A 1 79 ? 5.031 -6.554 4.100 1.00 95.69 79 VAL A CA 1
ATOM 638 C C . VAL A 1 79 ? 5.521 -7.787 4.853 1.00 95.69 79 VAL A C 1
ATOM 640 O O . VAL A 1 79 ? 5.059 -8.895 4.590 1.00 95.69 79 VAL A O 1
ATOM 643 N N . VAL A 1 80 ? 6.487 -7.594 5.748 1.00 94.81 80 VAL A N 1
ATOM 644 C CA . VAL A 1 80 ? 7.090 -8.659 6.562 1.00 94.81 80 VAL A CA 1
ATOM 645 C C . VAL A 1 80 ? 6.328 -8.817 7.869 1.00 94.81 80 VAL A C 1
ATOM 647 O O . VAL A 1 80 ? 5.996 -9.931 8.265 1.00 94.81 80 VAL A O 1
ATOM 650 N N . SER A 1 81 ? 6.038 -7.701 8.535 1.00 93.94 81 SER A N 1
ATOM 651 C CA . SER A 1 81 ? 5.288 -7.682 9.785 1.00 93.94 81 SER A CA 1
ATOM 652 C C . SER A 1 81 ? 4.654 -6.316 10.033 1.00 93.94 81 SER A C 1
ATOM 654 O O . SER A 1 81 ? 5.099 -5.295 9.505 1.00 93.94 81 SER A O 1
ATOM 656 N N . ILE A 1 82 ? 3.603 -6.307 10.850 1.00 93.38 82 ILE A N 1
ATOM 657 C CA . ILE A 1 82 ? 2.927 -5.098 11.326 1.00 93.38 82 ILE A CA 1
ATOM 658 C C . ILE A 1 82 ? 2.912 -5.150 12.852 1.00 93.38 82 ILE A C 1
ATOM 660 O O . ILE A 1 82 ? 2.429 -6.126 13.432 1.00 93.38 82 ILE A O 1
ATOM 664 N N . ASP A 1 83 ? 3.431 -4.117 13.518 1.00 92.31 83 ASP A N 1
ATOM 665 C CA . ASP A 1 83 ? 3.415 -4.059 14.979 1.00 92.31 83 ASP A CA 1
ATOM 666 C C . ASP A 1 83 ? 1.978 -3.903 15.506 1.00 92.31 83 ASP A C 1
ATOM 668 O O . ASP A 1 83 ? 1.235 -2.983 15.152 1.00 92.31 83 ASP A O 1
ATOM 672 N N . SER A 1 84 ? 1.610 -4.782 16.439 1.00 86.31 84 SER A N 1
ATOM 673 C CA . SER A 1 84 ? 0.383 -4.729 17.236 1.00 86.31 84 SER A CA 1
ATOM 674 C C . SER A 1 84 ? 0.075 -3.346 17.848 1.00 86.31 84 SER A C 1
ATOM 676 O O . SER A 1 84 ? -1.096 -2.986 18.015 1.00 86.31 84 SER A O 1
ATOM 678 N N . GLN A 1 85 ? 1.099 -2.544 18.168 1.00 86.12 85 GLN A N 1
ATOM 679 C CA . GLN A 1 85 ? 0.942 -1.195 18.715 1.00 86.12 85 GLN A CA 1
ATOM 680 C C . GLN A 1 85 ? 0.242 -0.240 17.744 1.00 86.12 85 GLN A C 1
ATOM 682 O O . GLN A 1 85 ? -0.510 0.635 18.186 1.00 86.12 85 GLN A O 1
ATOM 687 N N . LEU A 1 86 ? 0.409 -0.432 16.433 1.00 86.25 86 LEU A N 1
ATOM 688 C CA . LEU A 1 86 ? -0.254 0.364 15.402 1.00 86.25 86 LEU A CA 1
ATOM 689 C C . LEU A 1 86 ? -1.778 0.287 15.537 1.00 86.25 86 LEU A C 1
ATOM 691 O O . LEU A 1 86 ? -2.456 1.316 15.602 1.00 86.25 86 LEU A O 1
ATOM 695 N N . TYR A 1 87 ? -2.309 -0.929 15.688 1.00 82.75 87 TYR A N 1
ATOM 696 C CA . TYR A 1 87 ? -3.743 -1.155 15.872 1.00 82.75 87 TYR A CA 1
ATOM 697 C C . TYR A 1 87 ? -4.249 -0.564 17.196 1.00 82.75 87 TYR A C 1
ATOM 699 O O . TYR A 1 87 ? -5.359 -0.030 17.259 1.00 82.75 87 TYR A O 1
ATOM 707 N N . ARG A 1 88 ? -3.431 -0.596 18.259 1.00 81.31 88 ARG A N 1
ATOM 708 C CA . ARG A 1 88 ? -3.783 -0.002 19.562 1.00 81.31 88 ARG A CA 1
ATOM 709 C C . ARG A 1 88 ? -3.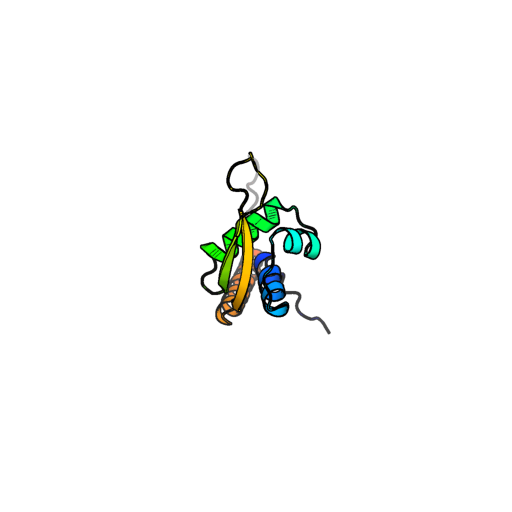871 1.523 19.495 1.00 81.31 88 ARG A C 1
ATOM 711 O O . ARG A 1 88 ? -4.855 2.086 19.974 1.00 81.31 88 ARG A O 1
ATOM 718 N N . ARG A 1 89 ? -2.889 2.191 18.877 1.00 79.44 89 ARG A N 1
ATOM 719 C CA . ARG A 1 89 ? -2.893 3.656 18.699 1.00 79.44 89 ARG A CA 1
ATOM 720 C C . ARG A 1 89 ? -4.069 4.126 17.855 1.00 79.44 89 ARG A C 1
ATOM 722 O O . ARG A 1 89 ? -4.684 5.141 18.185 1.00 79.44 89 ARG A O 1
ATOM 729 N N . LEU A 1 90 ? -4.399 3.393 16.791 1.00 76.69 90 LEU A N 1
ATOM 730 C CA . LEU A 1 90 ? -5.539 3.724 15.943 1.00 76.69 90 LEU A CA 1
ATOM 731 C C . LEU A 1 90 ? -6.855 3.623 16.724 1.00 76.69 90 LEU A C 1
ATOM 733 O O . LEU A 1 90 ? -7.671 4.543 16.681 1.00 76.69 90 LEU A O 1
ATOM 737 N N . ASN A 1 91 ? -7.033 2.544 17.490 1.00 72.12 91 ASN A N 1
ATOM 738 C CA . ASN A 1 91 ? -8.213 2.375 18.334 1.00 72.12 91 ASN A CA 1
ATOM 739 C C . ASN A 1 91 ? -8.348 3.501 19.372 1.00 72.12 91 ASN A C 1
ATOM 741 O O . ASN A 1 91 ? -9.465 3.951 19.621 1.00 72.12 91 ASN A O 1
ATOM 745 N N . HIS A 1 92 ? -7.237 3.991 19.932 1.00 67.56 92 HIS A N 1
ATOM 746 C CA . HIS A 1 92 ? -7.237 5.115 20.874 1.00 67.56 92 HIS A CA 1
ATOM 747 C C . HIS A 1 92 ? -7.622 6.446 20.203 1.00 67.56 92 HIS A C 1
ATOM 749 O O . HIS A 1 92 ? -8.556 7.113 20.642 1.00 67.56 92 HIS A O 1
ATOM 755 N N . ASN A 1 93 ? -6.982 6.791 19.079 1.00 64.00 93 ASN A N 1
ATOM 756 C CA . ASN A 1 93 ? -7.269 8.024 18.329 1.00 64.00 93 ASN A CA 1
ATOM 757 C C . ASN A 1 93 ? -8.727 8.089 17.834 1.00 64.00 93 ASN A C 1
ATOM 759 O O . ASN A 1 93 ? -9.349 9.154 17.805 1.00 64.00 93 ASN A O 1
ATOM 763 N N . LEU A 1 94 ? -9.303 6.946 17.448 1.00 61.59 94 LEU A N 1
ATOM 764 C CA . LEU A 1 94 ? -10.703 6.864 17.027 1.00 61.59 94 LEU A CA 1
ATOM 765 C C . LEU A 1 94 ? -11.680 7.027 18.200 1.00 61.59 94 LEU A C 1
ATOM 767 O O . LEU A 1 94 ? -12.759 7.594 18.016 1.00 61.59 94 LEU A O 1
ATOM 771 N N . GLN A 1 95 ? -11.321 6.561 19.401 1.00 58.28 95 GLN A N 1
ATOM 772 C CA . GLN A 1 95 ? -12.115 6.811 20.606 1.00 58.28 95 GLN A CA 1
ATOM 773 C C . GLN A 1 95 ? -12.089 8.294 20.992 1.00 58.28 95 GLN A C 1
ATOM 775 O O . GLN A 1 95 ? -13.149 8.863 21.248 1.00 58.28 95 GLN A O 1
ATOM 780 N N . GLU A 1 96 ? -10.929 8.951 20.934 1.00 56.50 96 GLU A N 1
ATOM 781 C CA . GLU A 1 96 ? -10.809 10.389 21.211 1.00 56.50 96 GLU A CA 1
ATOM 782 C C . GLU A 1 96 ? -11.623 11.243 20.22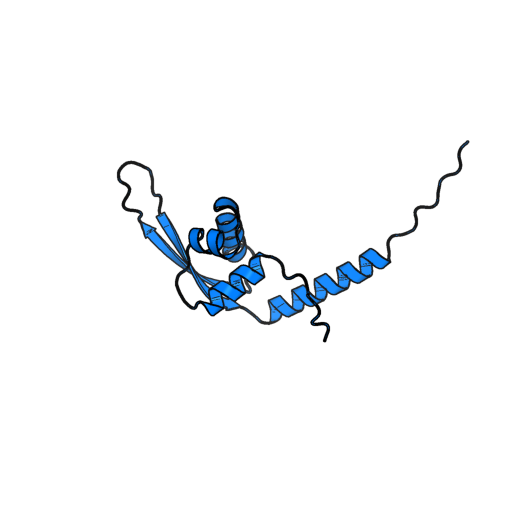8 1.00 56.50 96 GLU A C 1
ATOM 784 O O . GLU A 1 96 ? -12.373 12.122 20.654 1.00 56.50 96 GLU A O 1
ATOM 789 N N . ARG A 1 97 ? -11.579 10.949 18.918 1.00 56.06 97 ARG A N 1
ATOM 790 C CA . ARG A 1 97 ? -12.419 11.661 17.933 1.00 56.06 97 ARG A CA 1
ATOM 791 C C . ARG A 1 97 ? -13.916 11.489 18.190 1.00 56.06 97 ARG A C 1
ATOM 793 O O . ARG A 1 97 ? -14.662 12.457 18.046 1.00 56.06 97 ARG A O 1
ATOM 800 N N . LYS A 1 98 ? -14.370 10.298 18.598 1.00 52.50 98 LYS A N 1
ATOM 801 C CA . LYS A 1 98 ? -15.783 10.070 18.957 1.00 52.50 98 LYS A CA 1
ATOM 802 C C . LYS A 1 98 ? -16.210 10.885 20.181 1.00 52.50 98 LYS A C 1
ATOM 804 O O . LYS A 1 98 ? -17.331 11.386 20.204 1.00 52.50 98 LYS A O 1
ATOM 809 N N . VAL A 1 99 ? -15.327 11.062 21.165 1.00 53.50 99 VAL A N 1
ATOM 810 C CA . VAL A 1 99 ? -15.598 11.887 22.356 1.00 53.50 99 VAL A CA 1
ATOM 811 C C . VAL A 1 99 ? -15.621 13.382 22.011 1.00 53.50 99 VAL A C 1
ATOM 813 O O . VAL A 1 99 ? -16.466 14.114 22.525 1.00 53.50 99 VAL A O 1
ATOM 816 N N . SER A 1 100 ? -14.759 13.841 21.102 1.00 50.75 100 SER A N 1
ATOM 817 C CA . SER A 1 100 ? -14.697 15.250 20.685 1.00 50.75 100 SER A CA 1
ATOM 818 C C . SER A 1 100 ? -15.899 15.692 19.841 1.00 50.75 100 SER A C 1
ATOM 820 O O . SER A 1 100 ? -16.379 16.810 20.010 1.00 50.75 100 SER A O 1
ATOM 822 N N . VAL A 1 101 ? -16.451 14.820 18.989 1.00 49.66 101 VAL A N 1
ATOM 823 C CA . VAL A 1 101 ? -17.673 15.124 18.210 1.00 49.66 101 VAL A CA 1
ATOM 824 C C . VAL A 1 101 ? -18.915 15.233 19.108 1.00 49.66 101 VAL A C 1
ATOM 826 O O . VAL A 1 101 ? -19.813 16.021 18.821 1.00 49.66 101 VAL A O 1
ATOM 829 N N . ALA A 1 102 ? -18.949 14.534 20.248 1.00 50.78 102 ALA A N 1
ATOM 830 C CA . ALA A 1 102 ? -20.011 14.692 21.248 1.00 50.78 102 ALA A CA 1
ATOM 831 C C . ALA A 1 102 ? -19.916 16.010 22.052 1.00 50.78 102 ALA A C 1
ATOM 833 O O . ALA A 1 102 ? -20.847 16.357 22.777 1.00 50.78 102 ALA A O 1
ATOM 834 N N . LYS A 1 103 ? -18.806 16.750 21.926 1.00 47.69 103 LYS A N 1
ATOM 835 C CA . LYS A 1 103 ? -18.509 18.002 22.639 1.00 47.69 103 LYS A CA 1
ATOM 836 C C . LYS A 1 103 ? -18.439 19.220 21.707 1.00 47.69 103 LYS A C 1
ATOM 838 O O . LYS A 1 103 ? -17.706 20.161 21.989 1.00 47.69 103 LYS A O 1
ATOM 843 N N . ALA A 1 104 ? -19.204 19.251 20.614 1.00 37.53 104 ALA A N 1
ATOM 844 C CA . ALA A 1 104 ? -19.412 20.510 19.898 1.00 37.53 104 ALA A CA 1
ATOM 845 C C . ALA A 1 104 ? -20.169 21.495 20.821 1.00 37.53 104 ALA A C 1
ATOM 847 O O . ALA A 1 104 ? -21.303 21.195 21.214 1.00 37.53 104 ALA A O 1
ATOM 848 N N . PRO A 1 105 ? -19.591 22.651 21.206 1.00 47.16 105 PRO A N 1
ATOM 849 C CA . PRO A 1 105 ? -20.323 23.663 21.952 1.00 47.16 105 PRO A CA 1
ATOM 850 C C . PRO A 1 105 ? -21.419 24.205 21.038 1.00 47.16 105 PRO A C 1
ATOM 852 O O . PRO A 1 105 ? -21.145 24.619 19.911 1.00 47.16 105 PRO A O 1
ATOM 855 N N . ARG A 1 106 ? -22.669 24.198 21.508 1.00 51.53 106 ARG A N 1
ATOM 856 C CA . ARG A 1 106 ? -23.752 24.922 20.838 1.00 51.53 106 ARG A CA 1
ATOM 857 C C . ARG A 1 106 ? -23.360 26.399 20.834 1.00 51.53 106 ARG A C 1
ATOM 859 O O . ARG A 1 106 ? -23.345 27.022 21.892 1.00 51.53 106 ARG A O 1
ATOM 866 N N . LEU A 1 107 ? -22.992 26.929 19.670 1.00 48.31 107 LEU A N 1
ATOM 867 C CA . LEU A 1 107 ? -22.777 28.359 19.472 1.00 48.31 107 LEU A CA 1
ATOM 868 C C . LEU A 1 107 ? -24.056 29.080 19.919 1.00 48.31 107 LEU A C 1
ATOM 870 O O . LEU A 1 107 ? -25.133 28.800 19.389 1.00 48.31 107 LEU A O 1
ATOM 874 N N . SER A 1 108 ? -23.962 29.945 20.933 1.00 48.31 108 SER A N 1
ATOM 875 C CA . SER A 1 108 ? -25.104 30.753 21.354 1.00 48.31 108 SER A CA 1
ATOM 876 C C . SER A 1 108 ? -25.421 31.742 20.238 1.00 48.31 108 SER A C 1
ATOM 878 O O . SER A 1 108 ? -24.551 32.512 19.831 1.00 48.31 108 SER A O 1
ATOM 880 N N . ALA A 1 109 ? -26.657 31.707 19.748 1.00 52.84 109 ALA A N 1
ATOM 881 C CA . ALA A 1 109 ? -27.163 32.673 18.789 1.00 52.84 109 ALA A CA 1
ATOM 882 C C . ALA A 1 109 ? -26.993 34.098 19.340 1.00 52.84 109 ALA A C 1
ATOM 884 O O . ALA A 1 109 ? -27.457 34.407 20.437 1.00 52.84 109 ALA A O 1
ATOM 885 N N . VAL A 1 110 ? -26.300 34.947 18.582 1.00 56.19 110 VAL A N 1
ATOM 886 C CA . VAL A 1 110 ? -26.201 36.386 18.845 1.00 56.19 110 VAL A CA 1
ATOM 887 C C . VAL A 1 110 ? -27.557 37.016 18.495 1.00 56.19 110 VAL A C 1
ATOM 889 O O . VAL A 1 110 ? -28.073 36.723 17.413 1.00 56.19 110 VAL A O 1
ATOM 892 N N . PRO A 1 111 ? -28.168 37.835 19.370 1.00 52.00 111 PRO A N 1
ATOM 893 C CA . PRO A 1 111 ? -29.439 38.482 19.065 1.00 52.00 111 PRO A CA 1
ATOM 894 C C . PRO A 1 111 ? -29.237 39.646 18.074 1.00 52.00 111 PRO A C 1
ATOM 896 O O . PRO A 1 111 ? -28.202 40.314 18.134 1.00 52.00 111 PRO A O 1
ATOM 899 N N . PRO A 1 112 ? -30.195 39.895 17.163 1.00 62.53 112 PRO A N 1
ATOM 900 C CA . PRO A 1 112 ? -30.120 41.013 16.230 1.00 62.53 112 PRO A CA 1
ATOM 901 C C . PRO A 1 112 ? -30.397 42.345 16.941 1.00 62.53 112 PRO A C 1
ATOM 903 O O . PRO A 1 112 ? -31.280 42.421 17.798 1.00 62.53 112 PRO A O 1
ATOM 906 N N . THR A 1 113 ? -29.621 43.365 16.573 1.00 56.88 113 THR A N 1
ATOM 907 C CA . THR A 1 113 ? -29.800 44.774 16.953 1.00 56.88 113 THR A CA 1
ATOM 908 C C . THR A 1 113 ? -30.882 45.451 16.126 1.00 56.88 113 THR A C 1
ATOM 910 O O . THR A 1 113 ? -30.994 45.115 14.923 1.00 56.88 113 THR A O 1
#

Foldseek 3Di:
DDPPPPVDDPLVVLLVVLAVVQDWDFLVVVCVVVVHDSVVSVVSVVCCVPPPPQWDKDKDWAFDPDPPDPGPTTIIMHTNDGDPVVVVVSVVVSVVVVVVVVPDPPDPDDDDD

InterPro domains:
  IPR020357 Transcription regulator CaiF/GrlA [PF07180] (3-81)
  IPR036388 Winged helix-like DNA-binding domain superfamily [G3DSA:1.10.10.10] (1-85)

pLDDT: mean 79.24, std 18.51, range [34.72, 96.5]

Sequence (113 aa):
MCEKYVERPLYLLIADWMMAENRWITAREISRQFDIEHCKAINTLSYILSEVGEIVCEVKMIPNQIAGRGCQCQRLVKVVSIDSQLYRRLNHNLQERKVSVAKAPRLSAVPPT

Secondary structure (DSSP, 8-state):
---------HHHHHHHHHHHHTS-EEHHHHHHHTT--HHHHHHHHHHHHHH-TTEEEEEEEE----TTSS--PEEEEEEEEE-HHHHHHHHHHHHHHHHHHTT---PPPPPP-

Radius of gyration: 20.26 Å; chains: 1; bounding box: 44×58×48 Å

Organism: Salmonella enterica (NCBI:txid28901)